Protein AF-K5V730-F1 (afdb_monomer_lite)

Foldseek 3Di:
DDPVVVLVVVVPDFDAFDAQPFKKKWKPCPDPLIDIDHSVNDHRNDGDDDSLSSDDPDDMDIDIDTPDDDPVDDDDDDDDQPPPVCCPDPSNPVVVVVCVVVVNDD

Sequence (106 aa):
MSPEAFATMLWKMKTKWPPRGQLIVEMNTHRESRAAWLPKQMGPDDGPIDVTPYIAPGDNIIRFVQLSGQADRLFVLYVGRPDGERANSPATNGWDSWLSSLGLQS

Radius of gyration: 15.32 Å; chains: 1; bounding box: 33×27×42 Å

pLDDT: mean 77.61, std 17.52, range [38.03, 95.38]

Secondary structure (DSSP, 8-state):
--HHHHHHHHHHSPP-PPPTTSEEEEE-TTSTT-EEE-TTT--TT------GGG--SS---EEEEESS--TT-----------GGGTTSTTGGGHHHHHHHTT---

Organism: Phanerochaete carnosa (strain HHB-10118-sp) (NCBI:txid650164)

Structure (mmCIF, N/CA/C/O backbone):
data_AF-K5V730-F1
#
_entry.id   AF-K5V730-F1
#
loop_
_atom_site.group_PDB
_atom_site.id
_atom_site.type_symbol
_atom_site.label_atom_id
_atom_site.label_alt_id
_atom_site.label_comp_id
_atom_site.label_asym_id
_atom_site.label_entity_id
_atom_site.label_seq_id
_atom_site.pdbx_PDB_ins_code
_atom_site.Cartn_x
_atom_site.Cartn_y
_atom_site.Cartn_z
_atom_site.occupancy
_atom_site.B_iso_or_equiv
_atom_site.auth_seq_id
_atom_site.auth_comp_id
_atom_site.auth_asym_id
_atom_site.auth_atom_id
_atom_site.pdbx_PDB_model_num
ATOM 1 N N . MET A 1 1 ? -16.983 -6.479 -20.709 1.00 69.00 1 MET A N 1
ATOM 2 C CA . MET A 1 1 ? -16.043 -5.487 -20.143 1.00 69.00 1 MET A CA 1
ATOM 3 C C . MET A 1 1 ? -14.639 -6.031 -20.339 1.00 69.00 1 MET A C 1
ATOM 5 O O . MET A 1 1 ? -14.447 -7.197 -20.020 1.00 69.00 1 MET A O 1
ATOM 9 N N . SER A 1 2 ? -13.711 -5.261 -20.916 1.00 88.25 2 SER A N 1
ATOM 10 C CA . SER A 1 2 ? -12.317 -5.706 -21.075 1.00 88.25 2 SER A CA 1
ATOM 11 C C . SER A 1 2 ? -11.513 -5.482 -19.781 1.00 88.25 2 SER A C 1
ATOM 13 O O . SER A 1 2 ? -11.934 -4.662 -18.954 1.00 88.25 2 SER A O 1
ATOM 15 N N . PRO A 1 3 ? -10.378 -6.179 -19.582 1.00 78.44 3 PRO A N 1
ATOM 16 C CA . PRO A 1 3 ? -9.485 -5.948 -18.444 1.00 78.44 3 PRO A CA 1
ATOM 17 C C . PRO A 1 3 ? -9.013 -4.493 -18.332 1.00 78.44 3 PRO A C 1
ATOM 19 O O . PRO A 1 3 ? -8.992 -3.936 -17.238 1.00 78.44 3 PRO A O 1
ATOM 22 N N . GLU A 1 4 ? -8.714 -3.850 -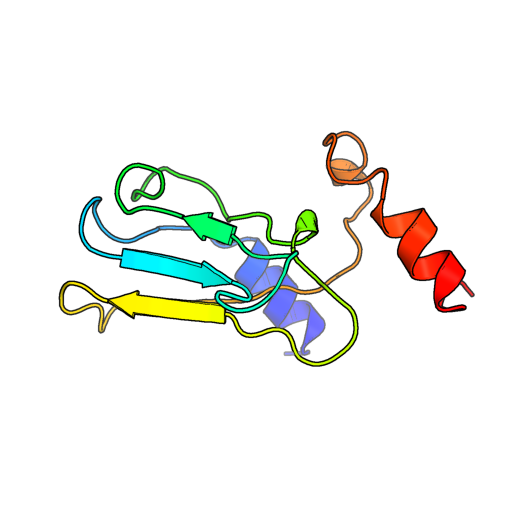19.459 1.00 78.31 4 GLU A N 1
ATOM 23 C CA . GLU A 1 4 ? -8.269 -2.455 -19.523 1.00 78.31 4 GLU A CA 1
ATOM 24 C C . GLU A 1 4 ? -9.388 -1.516 -19.072 1.00 78.31 4 GLU A C 1
ATOM 26 O O . GLU A 1 4 ? -9.182 -0.674 -18.202 1.00 78.31 4 GLU A O 1
ATOM 31 N N . ALA A 1 5 ? -10.605 -1.715 -19.591 1.00 79.69 5 ALA A N 1
ATOM 32 C CA . ALA A 1 5 ? -11.766 -0.927 -19.192 1.00 79.69 5 ALA A CA 1
ATOM 33 C C . ALA A 1 5 ? -12.072 -1.076 -17.691 1.00 79.69 5 ALA A C 1
ATOM 35 O O . ALA A 1 5 ? -12.433 -0.100 -17.030 1.00 79.69 5 ALA A O 1
ATOM 36 N N . PHE A 1 6 ? -11.889 -2.279 -17.135 1.00 81.06 6 PHE A N 1
ATOM 37 C CA . PHE A 1 6 ? -12.042 -2.527 -15.702 1.00 81.06 6 PHE A CA 1
ATOM 38 C C . PHE A 1 6 ? -10.960 -1.831 -14.872 1.00 81.06 6 PHE A C 1
ATOM 40 O O . PHE A 1 6 ? -11.273 -1.188 -13.871 1.00 81.06 6 PHE A O 1
ATOM 47 N N . ALA A 1 7 ? -9.701 -1.903 -15.302 1.00 77.75 7 ALA A N 1
ATOM 48 C CA . ALA A 1 7 ? -8.585 -1.258 -14.622 1.00 77.75 7 ALA A CA 1
ATOM 49 C C . ALA A 1 7 ? -8.724 0.274 -14.638 1.00 77.75 7 ALA A C 1
ATOM 51 O O . ALA A 1 7 ? -8.563 0.915 -13.602 1.00 77.75 7 ALA A O 1
ATOM 52 N N . THR A 1 8 ? -9.130 0.860 -15.772 1.00 79.81 8 THR A N 1
ATOM 53 C CA . THR A 1 8 ? -9.460 2.291 -15.871 1.00 79.81 8 THR A CA 1
ATOM 54 C C . THR A 1 8 ? -10.608 2.675 -14.939 1.00 79.81 8 THR A C 1
ATOM 56 O O . THR A 1 8 ? -10.565 3.733 -14.310 1.00 79.81 8 THR A O 1
ATOM 59 N N . MET A 1 9 ? -11.640 1.834 -14.831 1.00 83.50 9 MET A N 1
ATOM 60 C CA . MET A 1 9 ? -12.755 2.072 -13.916 1.00 83.50 9 MET A CA 1
ATOM 61 C C . MET A 1 9 ? -12.288 2.072 -12.455 1.00 83.50 9 MET A C 1
ATOM 63 O O . MET A 1 9 ? -12.616 3.008 -11.730 1.00 83.50 9 MET A O 1
ATOM 67 N N . LEU A 1 10 ? -11.499 1.075 -12.036 1.00 82.06 10 LEU A N 1
ATOM 68 C CA . LEU A 1 10 ? -10.941 1.006 -10.681 1.00 82.06 10 LEU A CA 1
ATOM 69 C C . LEU A 1 10 ? -9.998 2.180 -10.385 1.00 82.06 10 LEU A C 1
ATOM 71 O O . LEU A 1 10 ? -10.042 2.726 -9.288 1.00 82.06 10 LEU A O 1
ATOM 75 N N . TRP A 1 11 ? -9.195 2.610 -11.361 1.00 78.56 11 TRP A N 1
ATOM 76 C CA . TRP A 1 11 ? -8.283 3.747 -11.214 1.00 78.56 11 TRP A CA 1
ATOM 77 C C . TRP A 1 11 ? -9.012 5.074 -10.967 1.00 78.56 11 TRP A C 1
ATOM 79 O O . TRP A 1 11 ? -8.569 5.896 -10.169 1.00 78.56 11 TRP A O 1
ATOM 89 N N . LYS A 1 12 ? -10.155 5.283 -11.629 1.00 80.94 12 LYS A N 1
ATOM 90 C CA . LYS A 1 12 ? -10.977 6.491 -11.455 1.00 80.94 12 LYS A CA 1
ATOM 91 C C . LYS A 1 12 ? -11.741 6.517 -10.129 1.00 80.94 12 LYS A C 1
ATOM 93 O O . LYS A 1 12 ? -12.290 7.560 -9.772 1.00 80.94 12 LYS A O 1
ATOM 98 N N . MET A 1 13 ? -11.809 5.401 -9.400 1.00 82.06 13 MET A N 1
ATOM 99 C CA . MET A 1 13 ? -12.425 5.389 -8.077 1.00 82.06 13 MET A CA 1
ATOM 100 C C . MET A 1 13 ? -11.540 6.146 -7.090 1.00 82.06 13 MET A C 1
ATOM 102 O O . MET A 1 13 ? -10.343 5.889 -6.975 1.00 82.06 13 MET A O 1
ATOM 106 N N . LYS A 1 14 ? -12.143 7.068 -6.333 1.00 82.19 14 LYS A N 1
ATOM 107 C CA . LYS A 1 14 ? -11.434 7.763 -5.258 1.00 82.19 14 LYS A CA 1
ATOM 108 C C . LYS A 1 14 ? -10.912 6.728 -4.260 1.00 82.19 14 LYS A C 1
ATOM 110 O O . LYS A 1 14 ? -11.697 5.978 -3.677 1.00 82.19 14 LYS A O 1
ATOM 115 N N . THR A 1 15 ? -9.598 6.714 -4.045 1.00 86.94 15 THR A N 1
ATOM 116 C CA . THR A 1 15 ? -8.991 5.910 -2.985 1.00 86.94 15 THR A CA 1
ATOM 117 C C . THR A 1 15 ? -9.582 6.322 -1.644 1.00 86.94 15 THR A C 1
ATOM 119 O O . THR A 1 15 ? -9.667 7.507 -1.329 1.00 86.94 15 THR A O 1
ATOM 122 N N . LYS A 1 16 ? -10.014 5.332 -0.865 1.00 88.88 16 LYS A N 1
ATOM 123 C CA . LYS A 1 16 ? -10.522 5.541 0.485 1.00 88.88 16 LYS A CA 1
ATOM 124 C C . LYS A 1 16 ? -9.877 4.530 1.410 1.00 88.88 16 LYS A C 1
ATOM 126 O O . LYS A 1 16 ? -10.341 3.394 1.528 1.00 88.88 16 LYS A O 1
ATOM 131 N N . TRP A 1 17 ? -8.791 4.948 2.049 1.00 90.75 17 TRP A N 1
ATOM 132 C CA . TRP A 1 17 ? -8.163 4.120 3.063 1.00 90.75 17 TRP A CA 1
ATOM 133 C C . TRP A 1 17 ? -9.076 3.971 4.288 1.00 90.75 17 TRP A C 1
ATOM 135 O O . TRP A 1 17 ? -9.979 4.784 4.523 1.00 90.75 17 TRP A O 1
ATOM 145 N N . PRO A 1 18 ? -8.858 2.922 5.088 1.00 90.69 18 PRO A N 1
ATOM 146 C CA . PRO A 1 18 ? -9.495 2.777 6.389 1.00 90.69 18 PRO A CA 1
ATOM 147 C C . PRO A 1 18 ? -9.195 3.970 7.306 1.00 90.69 18 PRO A C 1
ATOM 149 O O . PRO A 1 18 ? -8.240 4.717 7.068 1.00 90.69 18 PRO A O 1
ATOM 152 N N . PRO A 1 19 ? -9.968 4.140 8.392 1.00 90.12 19 PRO A N 1
ATOM 153 C CA . PRO A 1 19 ? -9.590 5.045 9.463 1.00 90.12 19 PRO A CA 1
ATOM 154 C C . PRO A 1 19 ? -8.137 4.836 9.900 1.00 90.12 19 PRO A C 1
ATOM 156 O O . PRO A 1 19 ? -7.625 3.712 9.960 1.00 90.12 19 PRO A O 1
ATOM 159 N N . ARG A 1 20 ? -7.480 5.945 10.241 1.00 90.12 20 ARG A N 1
ATOM 160 C CA . ARG A 1 20 ? -6.109 5.932 10.752 1.00 90.12 20 ARG A CA 1
ATOM 161 C C . ARG A 1 20 ? -6.015 5.002 11.960 1.00 90.12 20 ARG A C 1
ATOM 163 O O . ARG A 1 20 ? -6.905 4.969 12.804 1.00 90.12 20 ARG A O 1
ATOM 170 N N . GLY A 1 21 ? -4.926 4.250 12.040 1.00 89.75 21 GLY A N 1
ATOM 171 C CA . GLY A 1 21 ? -4.718 3.242 13.090 1.00 89.75 21 GLY A CA 1
ATOM 172 C C . GLY A 1 21 ? -5.119 1.811 12.720 1.00 89.75 21 GLY A C 1
ATOM 173 O O . GLY A 1 21 ? -4.826 0.913 13.497 1.00 89.75 21 GLY A O 1
ATOM 174 N N . GLN A 1 22 ? -5.753 1.574 11.566 1.00 91.50 22 GLN A N 1
ATOM 175 C CA . GLN A 1 22 ? -6.367 0.269 11.265 1.00 91.50 22 GLN A CA 1
ATOM 176 C C . GLN A 1 22 ? -5.625 -0.595 10.241 1.00 91.50 22 GLN A C 1
ATOM 178 O O . GLN A 1 22 ? -5.949 -1.774 10.087 1.00 91.50 22 GLN A O 1
ATOM 183 N N . LEU A 1 23 ? -4.657 -0.029 9.520 1.00 93.06 23 LEU A N 1
ATOM 184 C CA . LEU A 1 23 ? -3.949 -0.709 8.440 1.00 93.06 23 LEU A CA 1
ATOM 185 C C . LEU A 1 23 ? -2.470 -0.342 8.446 1.00 93.06 23 LEU A C 1
ATOM 187 O O . LEU A 1 23 ? -2.127 0.837 8.531 1.00 93.06 23 LEU A O 1
ATOM 191 N N . ILE A 1 24 ? -1.621 -1.350 8.281 1.00 93.19 24 ILE A N 1
ATOM 192 C CA . ILE A 1 24 ? -0.229 -1.184 7.866 1.00 93.19 24 ILE A CA 1
ATOM 193 C C . ILE A 1 24 ? -0.098 -1.823 6.486 1.00 93.19 24 ILE A C 1
ATOM 195 O O . ILE A 1 24 ? -0.606 -2.924 6.259 1.00 93.19 24 ILE A O 1
ATOM 199 N N . VAL A 1 25 ? 0.574 -1.134 5.570 1.00 94.38 25 VAL A N 1
ATOM 200 C CA . VAL A 1 25 ? 0.971 -1.709 4.283 1.00 94.38 25 VAL A CA 1
ATOM 201 C C . VAL A 1 25 ? 2.481 -1.859 4.300 1.00 94.38 25 VAL A C 1
ATOM 203 O O . VAL A 1 25 ? 3.190 -0.913 4.631 1.00 94.38 25 VAL A O 1
ATOM 206 N N . GLU A 1 26 ? 2.976 -3.038 3.957 1.00 95.38 26 GLU A N 1
ATOM 207 C CA . GLU A 1 26 ? 4.407 -3.311 3.849 1.00 95.38 26 GLU A CA 1
ATOM 208 C C . GLU A 1 26 ? 4.720 -3.834 2.459 1.00 95.38 26 GLU A C 1
ATOM 210 O O . GLU A 1 26 ? 3.927 -4.567 1.867 1.00 95.38 26 GLU A O 1
ATOM 215 N N . MET A 1 27 ? 5.900 -3.496 1.960 1.00 95.06 27 MET A N 1
ATOM 216 C CA . MET A 1 27 ? 6.433 -4.047 0.729 1.00 95.06 27 MET A CA 1
ATOM 217 C C . MET A 1 27 ? 7.843 -4.553 0.973 1.00 95.06 27 MET A C 1
ATOM 219 O O . MET A 1 27 ? 8.666 -3.855 1.565 1.00 95.06 27 MET A O 1
ATOM 223 N N . ASN A 1 28 ? 8.118 -5.764 0.488 1.00 94.62 28 ASN A N 1
ATOM 224 C CA . ASN A 1 28 ? 9.456 -6.339 0.433 1.00 94.62 28 ASN A CA 1
ATOM 225 C C . ASN A 1 28 ? 10.198 -6.303 1.783 1.00 94.62 28 ASN A C 1
ATOM 227 O O . ASN A 1 28 ? 11.395 -6.038 1.816 1.00 94.62 28 ASN A O 1
ATOM 231 N N . THR A 1 29 ? 9.512 -6.589 2.898 1.00 86.94 29 THR A N 1
ATOM 232 C CA . THR A 1 29 ? 9.981 -6.372 4.285 1.00 86.94 29 THR A CA 1
ATOM 233 C C . THR A 1 29 ? 11.363 -6.981 4.610 1.00 86.94 29 THR A C 1
ATOM 235 O O . THR A 1 29 ? 12.034 -6.534 5.539 1.00 86.94 29 THR A O 1
ATOM 238 N N . HIS A 1 30 ? 11.826 -7.960 3.824 1.00 83.94 30 HIS A N 1
ATOM 239 C CA . HIS A 1 30 ? 13.119 -8.645 3.971 1.00 83.94 30 HIS A CA 1
ATOM 240 C C . HIS A 1 30 ? 14.157 -8.294 2.887 1.00 83.94 30 HIS A C 1
ATOM 242 O O . HIS A 1 30 ? 15.149 -9.004 2.742 1.00 83.94 30 HIS A O 1
ATOM 248 N N . ARG A 1 31 ? 13.939 -7.232 2.102 1.00 85.00 31 ARG A N 1
ATOM 249 C CA . ARG A 1 31 ? 14.827 -6.800 1.009 1.00 85.00 31 ARG A CA 1
ATOM 250 C C . ARG A 1 31 ? 15.287 -5.355 1.208 1.00 85.00 31 ARG A C 1
ATOM 252 O O . ARG A 1 31 ? 14.740 -4.621 2.027 1.00 85.00 31 ARG A O 1
ATOM 259 N N . GLU A 1 32 ? 16.290 -4.939 0.440 1.00 82.75 32 GLU A N 1
ATOM 260 C CA . GLU A 1 32 ? 16.764 -3.547 0.436 1.00 82.75 32 GLU A CA 1
ATOM 261 C C . GLU A 1 32 ? 15.705 -2.577 -0.106 1.00 82.75 32 GLU A C 1
ATOM 263 O O . GLU A 1 32 ? 15.556 -1.475 0.413 1.00 82.75 32 GLU A O 1
ATOM 268 N N . SER A 1 33 ? 14.890 -3.018 -1.069 1.00 84.94 33 SER A N 1
ATOM 269 C CA . SER A 1 33 ? 13.765 -2.266 -1.639 1.00 84.94 33 SER A CA 1
ATOM 270 C C . SER A 1 33 ? 12.514 -2.258 -0.743 1.00 84.94 33 SER A C 1
ATOM 272 O O . SER A 1 33 ? 11.385 -2.298 -1.230 1.00 84.94 33 SER A O 1
ATOM 274 N N . ARG A 1 34 ? 12.695 -2.257 0.582 1.00 91.69 34 ARG A N 1
ATOM 275 C CA . ARG A 1 34 ? 11.592 -2.316 1.550 1.00 91.69 34 ARG A CA 1
ATOM 276 C C . ARG A 1 34 ? 10.904 -0.968 1.735 1.00 91.69 34 ARG A C 1
ATOM 278 O O . ARG A 1 34 ? 11.555 0.074 1.7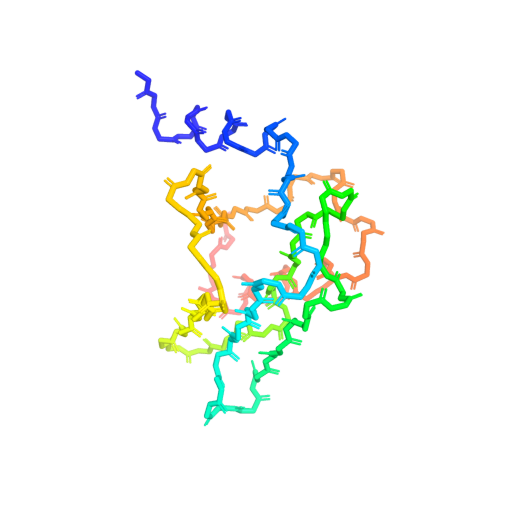90 1.00 91.69 34 ARG A O 1
ATOM 285 N N . ALA A 1 35 ? 9.598 -1.020 1.960 1.00 93.50 35 ALA A N 1
ATOM 286 C CA . ALA A 1 35 ? 8.802 0.121 2.392 1.00 93.50 35 ALA A CA 1
ATOM 287 C C . ALA A 1 35 ? 7.735 -0.300 3.395 1.00 93.50 35 ALA A C 1
ATOM 289 O O . ALA A 1 35 ? 7.261 -1.437 3.383 1.00 93.50 35 ALA A O 1
ATOM 290 N N . ALA A 1 36 ? 7.341 0.644 4.243 1.00 93.56 36 ALA A N 1
ATOM 291 C CA . ALA A 1 36 ? 6.187 0.503 5.110 1.00 93.56 36 ALA A CA 1
ATOM 292 C C . ALA A 1 36 ? 5.419 1.823 5.154 1.00 93.56 36 ALA A C 1
ATOM 294 O O . ALA A 1 36 ? 6.010 2.891 5.326 1.00 93.56 36 ALA A O 1
ATOM 295 N N . TRP A 1 37 ? 4.100 1.728 5.039 1.00 93.75 37 TRP A N 1
ATOM 296 C CA . TRP A 1 37 ? 3.176 2.838 5.212 1.00 93.75 37 TRP A CA 1
ATOM 297 C C . TRP A 1 37 ? 2.391 2.602 6.489 1.00 93.75 37 TRP A C 1
ATOM 299 O O . TRP A 1 37 ? 1.687 1.600 6.650 1.00 93.75 37 TRP A O 1
ATOM 309 N N . LEU A 1 38 ? 2.573 3.519 7.432 1.00 90.50 38 LEU A N 1
ATOM 310 C CA . LEU A 1 38 ? 2.036 3.411 8.774 1.00 90.50 38 LEU A CA 1
ATOM 311 C C . LEU A 1 38 ? 0.615 3.974 8.846 1.00 90.50 38 LEU A C 1
ATOM 313 O O . LEU A 1 38 ? 0.242 4.846 8.058 1.00 90.50 38 LEU A O 1
ATOM 317 N N . PRO A 1 39 ? -0.168 3.595 9.869 1.00 83.88 39 PRO A N 1
ATOM 318 C CA . PRO A 1 39 ? -1.563 4.008 9.968 1.00 83.88 39 PRO A CA 1
ATOM 319 C C . PRO A 1 39 ? -1.762 5.521 10.160 1.00 83.88 39 PRO A C 1
ATOM 321 O O . PRO A 1 39 ? -2.879 6.014 10.069 1.00 83.88 39 PRO A O 1
ATOM 324 N N . LYS A 1 40 ? -0.695 6.270 10.470 1.00 82.75 40 LYS A N 1
ATOM 325 C CA . LYS A 1 40 ? -0.696 7.741 10.548 1.00 82.75 40 LYS A CA 1
ATOM 326 C C . LYS A 1 40 ? -0.414 8.416 9.200 1.00 82.75 40 LYS A C 1
ATOM 328 O O . LYS A 1 40 ? -0.499 9.634 9.116 1.00 82.75 40 LYS A O 1
ATOM 333 N N . GLN A 1 41 ? -0.037 7.659 8.178 1.00 80.81 41 GLN A N 1
ATOM 334 C CA . GLN A 1 41 ? 0.278 8.151 6.833 1.00 80.81 41 GLN A CA 1
ATOM 335 C C . GLN A 1 41 ? -0.832 7.818 5.829 1.00 80.81 41 GLN A C 1
ATOM 337 O O . GLN A 1 41 ? -0.801 8.311 4.710 1.00 80.81 41 GLN A O 1
ATOM 342 N N . MET A 1 42 ? -1.796 6.986 6.232 1.00 86.50 42 MET A N 1
ATOM 343 C CA . MET A 1 42 ? -2.915 6.542 5.409 1.00 86.50 42 MET A CA 1
ATOM 344 C C . MET A 1 42 ? -4.214 6.725 6.185 1.00 86.50 42 MET A C 1
ATOM 346 O O . MET A 1 42 ? -4.407 6.140 7.252 1.00 86.50 42 MET A O 1
ATOM 350 N N . GLY A 1 43 ? -5.107 7.535 5.647 1.00 86.88 43 GLY A N 1
ATOM 351 C CA . GLY A 1 43 ? -6.433 7.795 6.167 1.00 86.88 43 GLY A CA 1
ATOM 352 C C . GLY A 1 43 ? -7.434 8.036 5.038 1.00 86.88 43 GLY A C 1
ATOM 353 O O . GLY A 1 43 ? -7.059 8.061 3.866 1.00 86.88 43 GLY A O 1
ATOM 354 N N . PRO A 1 44 ? -8.720 8.212 5.372 1.00 87.00 44 PRO A N 1
ATOM 355 C CA . PRO A 1 44 ? -9.805 8.214 4.387 1.00 87.00 44 PRO A CA 1
ATOM 356 C C . PRO A 1 44 ? -9.700 9.278 3.287 1.00 87.00 44 PRO A C 1
ATOM 358 O O . PRO A 1 44 ? -10.314 9.115 2.233 1.00 87.00 44 PRO A O 1
ATOM 361 N N . ASP A 1 45 ? -8.942 10.343 3.543 1.00 86.94 45 ASP A N 1
ATOM 362 C CA . ASP A 1 45 ? -8.732 11.466 2.627 1.00 86.94 45 ASP A CA 1
ATOM 363 C C . ASP A 1 45 ? -7.383 11.407 1.894 1.00 86.94 45 ASP A C 1
ATOM 365 O O . ASP A 1 45 ? -7.129 12.228 1.014 1.00 86.94 45 ASP A O 1
ATOM 369 N N . ASP A 1 46 ? -6.531 10.436 2.232 1.00 86.31 46 ASP A N 1
ATOM 370 C CA . ASP A 1 46 ? -5.230 10.248 1.600 1.00 86.31 46 ASP A CA 1
ATOM 371 C C . ASP A 1 46 ? -5.373 9.492 0.265 1.00 86.31 46 ASP A C 1
ATOM 373 O O . ASP A 1 46 ? -6.220 8.609 0.097 1.00 86.31 46 ASP A O 1
ATOM 377 N N . GLY A 1 47 ? -4.531 9.856 -0.703 1.00 86.06 47 GLY A N 1
ATOM 378 C CA . GLY A 1 47 ? -4.532 9.280 -2.048 1.00 86.06 47 GLY A CA 1
ATOM 379 C C . GLY A 1 47 ? -3.919 7.873 -2.134 1.00 86.06 47 GLY A C 1
ATOM 380 O O . GLY A 1 47 ? -3.501 7.296 -1.126 1.00 86.06 47 GLY A O 1
ATOM 381 N N . PRO A 1 48 ? -3.847 7.298 -3.346 1.00 87.75 48 PRO A N 1
ATOM 382 C CA . PRO A 1 48 ? -3.181 6.020 -3.567 1.00 87.75 48 PRO A CA 1
ATOM 383 C C . PRO A 1 48 ? -1.688 6.106 -3.237 1.00 87.75 48 PRO A C 1
ATOM 385 O O . PRO A 1 48 ? -1.051 7.147 -3.400 1.00 87.75 48 PRO A O 1
ATOM 388 N N . ILE A 1 49 ? -1.127 4.979 -2.811 1.00 89.19 49 ILE A N 1
ATOM 389 C CA . ILE A 1 49 ? 0.299 4.848 -2.520 1.00 89.19 49 ILE A CA 1
ATOM 390 C C . ILE A 1 49 ? 1.047 4.551 -3.815 1.00 89.19 49 ILE A C 1
ATOM 392 O O . ILE A 1 49 ? 0.663 3.652 -4.564 1.00 89.19 49 ILE A O 1
ATOM 396 N N . ASP A 1 50 ? 2.137 5.277 -4.049 1.00 87.19 50 ASP A N 1
ATOM 397 C CA . ASP A 1 50 ? 3.084 4.935 -5.101 1.00 87.19 50 ASP A CA 1
ATOM 398 C C . ASP A 1 50 ? 4.115 3.927 -4.580 1.00 87.19 50 ASP A C 1
ATOM 400 O O . ASP A 1 50 ? 4.936 4.235 -3.713 1.00 87.19 50 ASP A O 1
ATOM 404 N N . VAL A 1 51 ? 4.046 2.704 -5.105 1.00 90.06 51 VAL A N 1
ATOM 405 C CA . VAL A 1 51 ? 4.949 1.605 -4.746 1.00 90.06 51 VAL A CA 1
ATOM 406 C C . VAL A 1 51 ? 6.090 1.419 -5.747 1.00 90.06 51 VAL A C 1
ATOM 408 O O . VAL A 1 51 ? 6.973 0.599 -5.498 1.00 90.06 51 VAL A O 1
ATOM 411 N N . THR A 1 52 ? 6.105 2.191 -6.844 1.00 89.25 52 THR A N 1
ATOM 412 C CA . THR A 1 52 ? 7.149 2.165 -7.884 1.00 89.25 52 THR A CA 1
ATOM 413 C C . THR A 1 52 ? 8.555 2.006 -7.321 1.00 89.25 52 THR A C 1
ATOM 415 O O . THR A 1 52 ? 9.257 1.084 -7.741 1.00 89.25 52 THR A O 1
ATOM 418 N N . PRO A 1 53 ? 9.009 2.885 -6.400 1.00 89.31 53 PRO A N 1
ATOM 419 C CA . PRO A 1 53 ? 10.433 2.981 -6.085 1.00 89.31 53 PRO A CA 1
ATOM 420 C C . PRO A 1 53 ? 10.949 1.762 -5.313 1.00 89.31 53 PRO A C 1
ATOM 422 O O . PRO A 1 53 ? 12.148 1.622 -5.092 1.00 89.31 53 PRO A O 1
ATOM 425 N N . TYR A 1 54 ? 10.033 0.897 -4.881 1.00 90.88 54 TYR A N 1
ATOM 426 C CA . TYR A 1 54 ? 10.281 -0.267 -4.043 1.00 90.88 54 TYR A CA 1
ATOM 427 C C . TYR A 1 54 ? 10.159 -1.582 -4.822 1.00 90.88 54 TYR A C 1
ATOM 429 O O . TYR A 1 54 ? 10.405 -2.654 -4.263 1.00 90.88 54 TYR A O 1
ATOM 437 N N . ILE A 1 55 ? 9.809 -1.519 -6.112 1.00 90.31 55 ILE A N 1
ATOM 438 C CA . ILE A 1 55 ? 9.823 -2.677 -7.005 1.00 90.31 55 ILE A CA 1
ATOM 439 C C . ILE A 1 55 ? 11.277 -3.097 -7.240 1.00 90.31 55 ILE A C 1
ATOM 441 O O . ILE A 1 55 ? 12.113 -2.297 -7.653 1.00 90.31 55 ILE A O 1
ATOM 445 N N . ALA A 1 56 ? 11.578 -4.371 -6.997 1.00 88.88 56 ALA A N 1
ATOM 446 C CA . ALA A 1 56 ? 12.888 -4.964 -7.255 1.00 88.88 56 ALA A CA 1
ATOM 447 C C . ALA A 1 56 ? 12.787 -6.179 -8.188 1.00 88.88 56 ALA A C 1
ATOM 449 O O . ALA A 1 56 ? 11.711 -6.774 -8.293 1.00 88.88 56 ALA A O 1
ATOM 450 N N . PRO A 1 57 ? 13.895 -6.597 -8.833 1.00 89.25 57 PRO A N 1
ATOM 451 C CA . PRO A 1 57 ? 13.924 -7.821 -9.627 1.00 89.25 57 PRO A CA 1
ATOM 452 C C . PRO A 1 57 ? 13.451 -9.053 -8.840 1.00 89.25 57 PRO A C 1
ATOM 454 O O . PRO A 1 57 ? 13.766 -9.204 -7.653 1.00 89.25 57 PRO A O 1
ATOM 457 N N . GLY A 1 58 ? 12.724 -9.943 -9.516 1.00 90.81 58 GLY A N 1
ATOM 458 C CA . GLY A 1 58 ? 12.109 -11.132 -8.922 1.00 90.81 58 GLY A CA 1
ATOM 459 C C . GLY A 1 58 ? 10.780 -10.837 -8.222 1.00 90.81 58 GLY A C 1
ATOM 460 O O . GLY A 1 58 ? 10.095 -9.863 -8.540 1.00 90.81 58 GLY A O 1
ATOM 461 N N . ASP A 1 59 ? 10.422 -11.682 -7.258 1.00 90.50 59 ASP A N 1
ATOM 462 C CA . ASP A 1 59 ? 9.135 -11.581 -6.575 1.00 90.50 59 ASP A CA 1
ATOM 463 C C . ASP A 1 59 ? 9.078 -10.360 -5.652 1.00 90.50 59 ASP A C 1
ATOM 465 O O . ASP A 1 59 ? 9.974 -10.106 -4.835 1.00 90.50 59 ASP A O 1
ATOM 469 N N . ASN A 1 60 ? 7.985 -9.609 -5.782 1.00 91.88 60 ASN A N 1
ATOM 470 C CA . ASN A 1 60 ? 7.652 -8.493 -4.912 1.00 91.88 60 ASN A CA 1
ATOM 471 C C . ASN A 1 60 ? 6.478 -8.897 -4.026 1.00 91.88 60 ASN A C 1
ATOM 473 O O . ASN A 1 60 ? 5.455 -9.370 -4.518 1.00 91.88 60 ASN A O 1
ATOM 477 N N . ILE A 1 61 ? 6.620 -8.702 -2.718 1.00 94.06 61 ILE A N 1
ATOM 478 C CA . ILE A 1 61 ? 5.605 -9.096 -1.740 1.00 94.06 61 ILE A CA 1
ATOM 479 C C . ILE A 1 61 ? 5.024 -7.834 -1.121 1.00 94.06 61 ILE A C 1
ATOM 481 O O . ILE A 1 61 ? 5.752 -7.076 -0.481 1.00 94.06 61 ILE A O 1
ATOM 485 N N . ILE A 1 62 ? 3.714 -7.643 -1.274 1.00 94.25 62 ILE A N 1
ATOM 486 C CA . ILE A 1 62 ? 2.952 -6.604 -0.578 1.00 94.25 62 ILE A CA 1
ATOM 487 C C . ILE A 1 62 ? 2.089 -7.271 0.490 1.00 94.25 62 ILE A C 1
ATOM 489 O O . ILE A 1 62 ? 1.379 -8.239 0.214 1.00 94.25 62 ILE A O 1
ATOM 493 N N . ARG A 1 63 ? 2.146 -6.753 1.716 1.00 93.38 63 ARG A N 1
ATOM 494 C CA . ARG A 1 63 ? 1.356 -7.233 2.852 1.00 93.38 63 ARG A CA 1
ATOM 495 C C . ARG A 1 63 ? 0.420 -6.135 3.329 1.00 93.38 63 ARG A C 1
ATOM 497 O O . ARG A 1 63 ? 0.857 -5.031 3.637 1.00 93.38 63 ARG A O 1
ATOM 504 N N . PHE A 1 64 ? -0.857 -6.478 3.454 1.00 92.56 64 PHE A N 1
ATOM 505 C CA . PHE A 1 64 ? -1.869 -5.651 4.103 1.00 92.56 64 PHE A CA 1
ATOM 506 C C . PHE A 1 64 ? -2.111 -6.213 5.502 1.00 92.56 64 PHE A C 1
ATOM 508 O O . PHE A 1 64 ? -2.781 -7.232 5.666 1.00 92.56 64 PHE A O 1
ATOM 515 N N . VAL A 1 65 ? -1.525 -5.581 6.516 1.00 92.81 65 VAL A N 1
ATOM 516 C CA . VAL A 1 65 ? -1.669 -5.999 7.912 1.00 92.81 65 VAL A CA 1
ATOM 517 C C . VAL A 1 65 ? -2.841 -5.237 8.519 1.00 92.81 65 VAL A C 1
ATOM 519 O O . VAL A 1 65 ? -2.751 -4.047 8.829 1.00 92.81 65 VAL A O 1
ATOM 522 N N . GLN A 1 66 ? -3.968 -5.930 8.649 1.00 91.56 66 GLN A N 1
ATOM 523 C CA . GLN A 1 66 ? -5.190 -5.389 9.232 1.00 91.56 66 GLN A CA 1
ATOM 524 C C . GLN A 1 66 ? -5.091 -5.419 10.760 1.00 91.56 66 GLN A C 1
ATOM 526 O O . GLN A 1 66 ? -4.887 -6.475 11.353 1.00 91.56 66 GLN A O 1
ATOM 531 N N . LEU A 1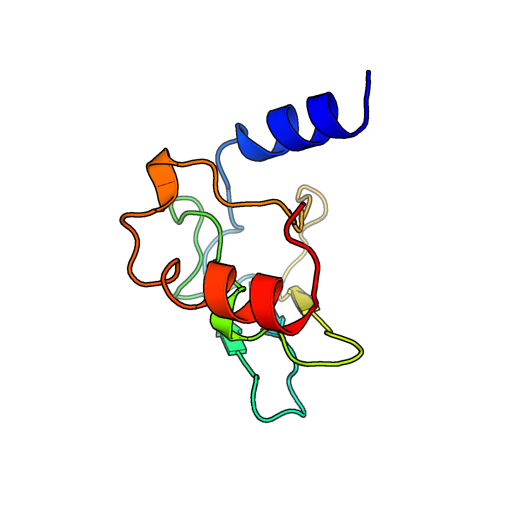 67 ? -5.243 -4.258 11.397 1.00 90.88 67 LEU A N 1
ATOM 532 C CA . LEU A 1 67 ? -5.237 -4.116 12.860 1.00 90.88 67 LEU A CA 1
ATOM 533 C C . LEU A 1 67 ? -6.660 -4.140 13.451 1.00 90.88 67 LEU A C 1
ATOM 535 O O . LEU A 1 67 ? -6.837 -4.240 14.662 1.00 90.88 67 LEU A O 1
ATOM 539 N N . SER A 1 68 ? -7.677 -4.057 12.592 1.00 88.81 68 SER A N 1
ATOM 540 C CA . SER A 1 68 ? -9.103 -4.186 12.903 1.00 88.81 68 SER A CA 1
ATOM 541 C C . SER A 1 68 ? -9.839 -4.795 11.708 1.00 88.81 68 SER A C 1
ATOM 543 O O . SER A 1 68 ? -9.285 -4.859 10.613 1.00 88.81 68 SER A O 1
ATOM 545 N N . GLY A 1 69 ? -11.089 -5.228 11.892 1.00 84.12 69 GLY A N 1
ATOM 546 C CA . GLY A 1 69 ? -11.894 -5.787 10.801 1.00 84.12 69 GLY A CA 1
ATOM 547 C C . GLY A 1 69 ? -12.103 -4.792 9.653 1.00 84.12 69 GLY A C 1
ATOM 548 O O . GLY A 1 69 ? -12.492 -3.650 9.891 1.00 84.12 69 GLY A O 1
ATOM 549 N N . GLN A 1 70 ? -11.853 -5.238 8.418 1.00 81.00 70 GLN A N 1
ATOM 550 C CA . GLN A 1 70 ? -11.997 -4.432 7.196 1.00 81.00 70 GLN A CA 1
ATOM 551 C C . GLN A 1 70 ? -12.734 -5.176 6.074 1.00 81.00 70 GLN A C 1
ATOM 553 O O . GLN A 1 70 ? -12.330 -5.150 4.912 1.00 81.00 70 GLN A O 1
ATOM 558 N N . ALA A 1 71 ? -13.818 -5.870 6.419 1.00 80.12 71 ALA A N 1
ATOM 559 C CA . ALA A 1 71 ? -14.590 -6.665 5.461 1.00 80.12 71 ALA A CA 1
ATOM 560 C C . ALA A 1 71 ? -15.229 -5.829 4.328 1.00 80.12 71 ALA A C 1
ATOM 562 O O . ALA A 1 71 ? -15.632 -6.387 3.313 1.00 80.12 71 ALA A O 1
ATOM 563 N N . ASP A 1 72 ? -15.310 -4.503 4.482 1.00 85.69 72 ASP A N 1
ATOM 564 C CA . ASP A 1 72 ? -15.890 -3.560 3.519 1.00 85.69 72 ASP A CA 1
ATOM 565 C C . ASP A 1 72 ? -14.843 -2.882 2.608 1.00 85.69 72 ASP A C 1
ATOM 567 O O . ASP A 1 72 ? -15.128 -1.849 1.991 1.00 85.69 72 ASP A O 1
ATOM 571 N N . ARG A 1 73 ? -13.611 -3.406 2.547 1.00 86.56 73 ARG A N 1
ATOM 572 C CA . ARG A 1 73 ? -12.505 -2.810 1.781 1.00 86.56 73 ARG A CA 1
ATOM 573 C C . ARG A 1 73 ? -11.994 -3.744 0.689 1.00 86.56 73 ARG A C 1
ATOM 575 O O . ARG A 1 73 ? -11.781 -4.931 0.911 1.00 86.56 73 ARG A O 1
ATOM 582 N N . LEU A 1 74 ? -11.737 -3.160 -0.480 1.00 87.56 74 LEU A N 1
ATOM 583 C CA . LEU A 1 74 ? -11.036 -3.792 -1.593 1.00 87.56 74 LEU A CA 1
ATOM 584 C C . LEU A 1 74 ? -9.689 -3.092 -1.778 1.00 87.56 74 LEU A C 1
ATOM 586 O O . LEU A 1 74 ? -9.643 -1.875 -1.958 1.00 87.56 74 LEU A O 1
ATOM 590 N N . PHE A 1 75 ? -8.607 -3.865 -1.761 1.00 88.75 75 PHE A N 1
ATOM 591 C CA . PHE A 1 75 ? -7.273 -3.374 -2.089 1.00 88.75 75 PHE A CA 1
ATOM 592 C C . PHE A 1 75 ? -6.952 -3.717 -3.538 1.00 88.75 75 PHE A C 1
ATOM 594 O O . PHE A 1 75 ? -7.092 -4.866 -3.954 1.00 88.75 75 PHE A O 1
ATOM 601 N N . VAL A 1 76 ? -6.529 -2.714 -4.302 1.00 87.94 76 VAL A N 1
ATOM 602 C CA . VAL A 1 76 ? -6.210 -2.851 -5.724 1.00 87.94 76 VAL A CA 1
ATOM 603 C C . VAL A 1 76 ? -4.765 -2.430 -5.936 1.00 87.94 76 VAL A C 1
ATOM 605 O O . VAL A 1 76 ? -4.384 -1.317 -5.576 1.00 87.94 76 VAL A O 1
ATOM 608 N N . LEU A 1 77 ? -3.971 -3.313 -6.539 1.00 87.62 77 LEU A N 1
ATOM 609 C CA . LEU A 1 77 ? -2.665 -2.970 -7.086 1.00 87.62 77 LEU A CA 1
ATOM 610 C C . LEU A 1 77 ? -2.839 -2.707 -8.581 1.00 87.62 77 LEU A C 1
ATOM 612 O O . LEU A 1 77 ? -3.229 -3.604 -9.326 1.00 87.62 77 LEU A O 1
ATOM 616 N N . TYR A 1 78 ? -2.570 -1.476 -9.004 1.00 83.25 78 TYR A N 1
ATOM 617 C CA . TYR A 1 78 ? -2.601 -1.102 -10.412 1.00 83.25 78 TYR A CA 1
ATOM 618 C C . TYR A 1 78 ? -1.185 -1.100 -10.983 1.00 83.25 78 TYR A C 1
ATOM 620 O O . TYR A 1 78 ? -0.281 -0.497 -10.406 1.00 83.25 78 TYR A O 1
ATOM 628 N N . VAL A 1 79 ? -1.017 -1.748 -12.135 1.00 80.31 79 VAL A N 1
ATOM 629 C CA . VAL A 1 79 ? 0.221 -1.738 -12.914 1.00 80.31 79 VAL A CA 1
ATOM 630 C C . VAL A 1 79 ? -0.118 -1.217 -14.302 1.00 80.31 79 VAL A C 1
ATOM 632 O O . VAL A 1 79 ? -0.975 -1.768 -14.986 1.00 80.31 79 VAL A O 1
ATOM 635 N N . GLY A 1 80 ? 0.554 -0.154 -14.719 1.00 74.62 80 GLY A N 1
ATOM 636 C CA . GLY A 1 80 ? 0.379 0.435 -16.038 1.00 74.62 80 GLY A CA 1
ATOM 637 C C . GLY A 1 80 ? 1.439 1.495 -16.286 1.00 74.62 80 GLY A C 1
ATOM 638 O O . GLY A 1 80 ? 2.046 1.998 -15.337 1.00 74.62 80 GLY A O 1
ATOM 639 N N . ARG A 1 81 ? 1.669 1.836 -17.558 1.00 61.03 81 ARG A N 1
ATOM 640 C CA . ARG A 1 81 ? 2.491 3.004 -17.885 1.00 61.03 81 ARG A CA 1
ATOM 641 C C . ARG A 1 81 ? 1.813 4.243 -17.286 1.00 61.03 81 ARG A C 1
ATOM 643 O O . ARG A 1 81 ? 0.589 4.350 -17.378 1.00 61.03 81 ARG A O 1
ATOM 650 N N . PRO A 1 82 ? 2.558 5.150 -16.639 1.00 54.88 82 PRO A N 1
ATOM 651 C CA . PRO A 1 82 ? 1.995 6.431 -16.257 1.00 54.88 82 PRO A CA 1
ATOM 652 C C . PRO A 1 82 ? 1.571 7.142 -17.546 1.00 54.88 82 PRO A C 1
ATOM 654 O O . PRO A 1 82 ? 2.424 7.471 -18.366 1.00 54.88 82 PRO A O 1
ATOM 657 N N . ASP A 1 83 ? 0.273 7.349 -17.761 1.00 54.28 83 ASP A N 1
ATOM 658 C CA . ASP A 1 83 ? -0.177 8.204 -18.861 1.00 54.28 83 ASP A CA 1
ATOM 659 C C . ASP A 1 83 ? 0.404 9.613 -18.665 1.00 54.28 83 ASP A C 1
ATOM 661 O O . ASP A 1 83 ? 0.614 10.052 -17.529 1.00 54.28 83 ASP A O 1
ATOM 665 N N . GLY A 1 84 ? 0.688 10.307 -19.772 1.00 48.34 84 GLY A N 1
ATOM 666 C CA . GLY A 1 84 ? 1.552 11.496 -19.841 1.00 48.34 84 GLY A CA 1
ATOM 667 C C . GLY A 1 84 ? 1.250 12.651 -18.873 1.00 48.34 84 GLY A C 1
ATOM 668 O O . GLY A 1 84 ? 2.122 13.484 -18.648 1.00 48.34 84 GLY A O 1
ATOM 669 N N . GLU A 1 85 ? 0.083 12.690 -18.223 1.00 45.19 85 GLU A N 1
ATOM 670 C CA . GLU A 1 85 ? -0.206 13.643 -17.139 1.00 45.19 85 GLU A CA 1
ATOM 671 C C . GLU A 1 85 ? 0.606 13.375 -15.856 1.00 45.19 85 GLU A C 1
ATOM 673 O O . GLU A 1 85 ? 0.843 14.291 -15.067 1.00 45.19 85 GLU A O 1
ATOM 678 N N . ARG A 1 86 ? 1.093 12.142 -15.648 1.00 48.22 86 ARG A N 1
ATOM 679 C CA . ARG A 1 86 ? 1.924 11.767 -14.491 1.00 48.22 86 ARG A CA 1
ATOM 680 C C . ARG A 1 86 ? 3.422 12.002 -14.694 1.00 48.22 86 ARG A C 1
ATOM 682 O O . ARG A 1 86 ? 4.151 11.929 -13.709 1.00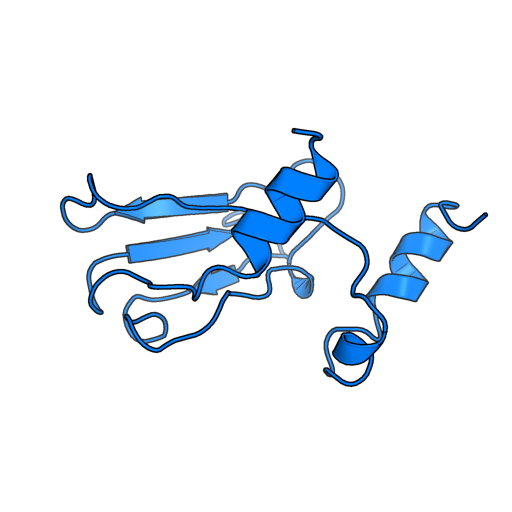 48.22 86 ARG A O 1
ATOM 689 N N . ALA A 1 87 ? 3.867 12.334 -15.911 1.00 44.78 87 ALA A N 1
ATOM 690 C CA . ALA A 1 87 ? 5.279 12.548 -16.259 1.00 44.78 87 ALA A CA 1
ATOM 691 C C . ALA A 1 87 ? 5.963 13.696 -15.481 1.00 44.78 87 ALA A C 1
ATOM 693 O O . ALA A 1 87 ? 7.182 13.830 -15.528 1.00 44.78 87 ALA A O 1
ATOM 694 N N . ASN A 1 88 ? 5.192 14.502 -14.742 1.00 38.03 88 ASN A N 1
ATOM 695 C CA . ASN A 1 88 ? 5.689 15.613 -13.926 1.00 38.03 88 ASN A CA 1
ATOM 696 C C . ASN A 1 88 ? 5.764 15.309 -12.414 1.00 38.03 88 ASN A C 1
ATOM 698 O O . ASN A 1 88 ? 6.041 16.214 -11.628 1.00 38.03 88 ASN A O 1
ATOM 702 N N . SER A 1 89 ? 5.517 14.069 -11.970 1.00 40.09 89 SER A N 1
ATOM 703 C CA . SER A 1 89 ? 5.814 13.670 -10.584 1.00 40.09 89 SER A CA 1
ATOM 704 C C . SER A 1 89 ? 7.265 13.190 -10.473 1.00 40.09 89 SER A C 1
ATOM 706 O O . SER A 1 89 ? 7.699 12.414 -11.313 1.00 40.09 89 SER A O 1
ATOM 708 N N . PRO A 1 90 ? 8.027 13.542 -9.421 1.00 42.25 90 PRO A N 1
ATOM 709 C CA . PRO A 1 90 ? 9.453 13.194 -9.307 1.00 42.25 90 PRO A CA 1
ATOM 710 C C . PRO A 1 90 ? 9.761 11.679 -9.313 1.00 42.25 90 PRO A C 1
ATOM 712 O O . PRO A 1 90 ? 10.921 11.291 -9.425 1.00 42.25 90 PRO A O 1
ATOM 715 N N . ALA A 1 91 ? 8.739 10.821 -9.225 1.00 44.69 91 ALA A N 1
ATOM 716 C CA . ALA A 1 91 ? 8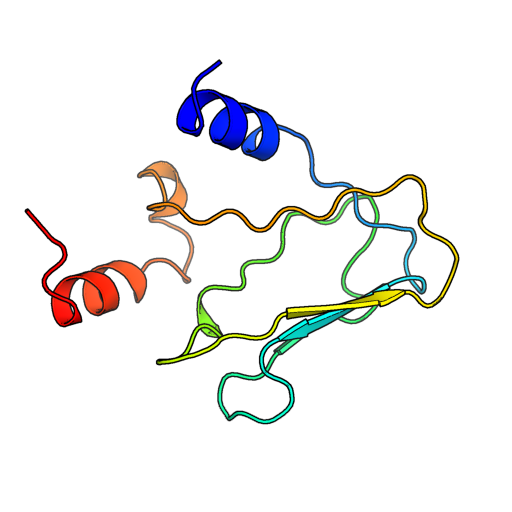.831 9.367 -9.333 1.00 44.69 91 ALA A CA 1
ATOM 717 C C . ALA A 1 91 ? 8.887 8.831 -10.784 1.00 44.69 91 ALA A C 1
ATOM 719 O O . ALA A 1 91 ? 9.239 7.669 -10.979 1.00 44.69 91 ALA A O 1
ATOM 720 N N . THR A 1 92 ? 8.562 9.630 -11.814 1.00 43.56 92 THR A N 1
ATOM 721 C CA . THR A 1 92 ? 8.485 9.139 -13.207 1.00 43.56 92 THR A CA 1
ATOM 722 C C . THR A 1 92 ? 9.817 9.001 -13.928 1.00 43.56 92 THR A C 1
ATOM 724 O O . THR A 1 92 ? 9.930 8.209 -14.857 1.00 43.56 92 THR A O 1
ATOM 727 N N . ASN A 1 93 ? 10.859 9.668 -13.447 1.00 48.44 93 ASN A N 1
ATOM 728 C CA . ASN A 1 93 ? 12.150 9.743 -14.136 1.00 48.44 93 ASN A CA 1
ATOM 729 C C . ASN A 1 93 ? 12.893 8.388 -14.169 1.00 48.44 93 ASN A C 1
ATOM 731 O O . ASN A 1 93 ? 13.778 8.184 -14.996 1.00 48.44 93 ASN A O 1
ATOM 735 N N . GLY A 1 94 ? 12.553 7.461 -13.263 1.00 50.62 94 GLY A N 1
ATOM 736 C CA . GLY A 1 94 ? 13.162 6.126 -13.192 1.00 50.62 94 GLY A CA 1
ATOM 737 C C . GLY A 1 94 ? 12.463 5.061 -14.045 1.00 50.62 94 GLY A C 1
ATOM 738 O O . GLY A 1 94 ? 13.077 4.051 -14.387 1.00 50.62 94 GLY A O 1
ATOM 739 N N . TRP A 1 95 ? 11.199 5.282 -14.411 1.00 47.38 95 TRP A N 1
ATOM 740 C CA . TRP A 1 95 ? 10.360 4.284 -15.077 1.00 47.38 95 TRP A CA 1
ATOM 741 C C . TRP A 1 95 ? 10.779 4.017 -16.525 1.00 47.38 95 TRP A C 1
ATOM 743 O O . TRP A 1 95 ? 10.879 2.859 -16.927 1.00 47.38 95 TRP A O 1
ATOM 753 N N . ASP A 1 96 ? 11.081 5.064 -17.296 1.00 52.81 96 ASP A N 1
ATOM 754 C CA . ASP A 1 96 ? 11.509 4.918 -18.694 1.00 52.81 96 ASP A CA 1
ATOM 755 C C . ASP A 1 96 ? 12.891 4.263 -18.805 1.00 52.81 96 ASP A C 1
ATOM 757 O O . ASP A 1 96 ? 13.124 3.425 -19.678 1.00 52.81 96 ASP A O 1
ATOM 761 N N . SER A 1 97 ? 13.786 4.573 -17.862 1.00 49.94 97 SER A N 1
ATOM 762 C CA . SER A 1 97 ? 15.104 3.938 -17.742 1.00 49.94 97 SER A CA 1
ATOM 763 C C . SER A 1 97 ? 14.986 2.440 -17.420 1.00 49.94 97 SER A C 1
ATOM 765 O O . SER A 1 97 ? 15.661 1.607 -18.028 1.00 49.94 97 SER A O 1
ATOM 767 N N . TRP A 1 98 ? 14.066 2.068 -16.524 1.00 51.78 98 TRP A N 1
ATOM 768 C CA . TRP A 1 98 ? 13.806 0.672 -16.168 1.00 51.78 98 TRP A CA 1
ATOM 769 C C . TRP A 1 98 ? 13.128 -0.124 -17.296 1.00 51.78 98 TRP A C 1
ATOM 771 O O . TRP A 1 98 ? 13.524 -1.250 -17.577 1.00 51.78 98 TRP A O 1
ATOM 781 N N . LEU A 1 99 ? 12.158 0.454 -18.011 1.00 52.59 99 LEU A N 1
ATOM 782 C CA . LEU A 1 99 ? 11.535 -0.208 -19.166 1.00 52.59 99 LEU A CA 1
ATOM 783 C C . LEU A 1 99 ? 12.516 -0.391 -20.334 1.00 52.59 99 LEU A C 1
ATOM 785 O O . LEU A 1 99 ? 12.465 -1.410 -21.028 1.00 52.59 99 LEU A O 1
ATOM 789 N N . SER A 1 100 ? 13.424 0.570 -20.522 1.00 56.91 100 SER A N 1
ATOM 790 C CA . SER A 1 100 ? 14.491 0.496 -21.525 1.00 56.91 100 SER A CA 1
ATOM 791 C C . SER A 1 100 ? 15.522 -0.580 -21.184 1.00 56.91 100 SER A C 1
ATOM 793 O O . SER A 1 100 ? 15.957 -1.309 -22.073 1.00 56.91 100 SER A O 1
ATOM 795 N N . SER A 1 101 ? 15.870 -0.751 -19.902 1.00 52.88 101 SER A N 1
ATOM 796 C CA . SER A 1 101 ? 16.787 -1.820 -19.473 1.00 52.88 101 SER A CA 1
ATOM 797 C C . SER A 1 101 ? 16.193 -3.227 -19.621 1.00 52.88 101 SER A C 1
ATOM 799 O O . SER A 1 101 ? 16.939 -4.198 -19.728 1.00 52.88 101 SER A O 1
ATOM 801 N N . LEU A 1 102 ? 14.863 -3.336 -19.695 1.00 45.31 102 LEU A N 1
ATOM 802 C CA . LEU A 1 102 ? 14.134 -4.584 -19.939 1.00 45.31 102 LEU A CA 1
ATOM 803 C C . LEU A 1 102 ? 13.794 -4.838 -21.418 1.00 45.31 102 LEU A C 1
ATOM 805 O O . LEU A 1 102 ? 13.182 -5.860 -21.723 1.00 45.31 102 LEU A O 1
ATOM 809 N N . GLY A 1 103 ? 14.162 -3.939 -22.339 1.00 44.72 103 GLY A N 1
ATOM 810 C CA . GLY A 1 103 ? 13.894 -4.101 -23.776 1.00 44.72 103 GLY A CA 1
ATOM 811 C C . GLY A 1 103 ? 12.407 -4.047 -24.157 1.00 44.72 103 GLY A C 1
ATOM 812 O O . GLY A 1 103 ? 12.016 -4.597 -25.180 1.00 44.72 103 GLY A O 1
ATOM 813 N N . LEU A 1 104 ? 11.568 -3.405 -23.335 1.00 45.66 104 LEU A N 1
ATOM 814 C CA . LEU A 1 104 ? 10.104 -3.360 -23.494 1.00 45.66 104 LEU A CA 1
ATOM 815 C C . LEU A 1 104 ? 9.593 -2.073 -24.173 1.00 45.66 104 LEU A C 1
ATOM 817 O O . LEU A 1 104 ? 8.409 -1.737 -24.063 1.00 45.66 104 LEU A O 1
ATOM 821 N N . GLN A 1 105 ? 10.462 -1.332 -24.866 1.00 48.41 105 GLN A N 1
ATOM 822 C CA . GLN A 1 105 ? 10.043 -0.254 -25.766 1.00 48.41 105 GLN A CA 1
ATOM 823 C C . GLN A 1 105 ? 10.013 -0.767 -27.211 1.00 48.41 105 GLN A C 1
ATOM 825 O O . GLN A 1 105 ? 11.019 -1.256 -27.718 1.00 48.41 105 GLN A O 1
ATOM 830 N N . SER A 1 106 ? 8.829 -0.691 -27.824 1.00 42.84 106 SER A N 1
ATOM 831 C CA . SER A 1 106 ? 8.572 -0.914 -29.253 1.00 42.84 106 SER A CA 1
ATOM 832 C C . SER A 1 106 ? 8.816 0.355 -30.051 1.00 42.84 106 SER A C 1
ATOM 834 O O . SER A 1 106 ? 8.260 1.385 -29.598 1.00 42.84 106 SER A O 1
#

=== Feature glossary ===
A reading guide for the features in this record.

Start from the sequence.

  · Sequence gives the chain of amino acids in standard one-letter code (A=alanine, C=cysteine, …, Y=tyrosine), read N→C. It is the only feature that is directly encoded by the gene; all structural features are derived from the folded form of this sequence.

Fold it, and you get atomic coordinates and the backbone conformation that goes with them.

  · Structure coordinates are given as an mmCIF _atom_site loop: one row per atom with element, residue name, chain id, sequence number, and x/y/z position in Å. Only the four main-chain atoms per residue are included here; side chains are omitted to keep the record compact.

  · Backbone dihedral angles. Every residue except chain termini has a φ (preceding-C → N → Cα → C) and a ψ (N → Cα → C → next-N). They are reported in degrees following the IUPAC sign convention. Secondary structure is essentially a statement about which (φ, ψ) basin each residue occupies.

  · Eight-state secondary structure (DSSP): H is the canonical α-helix, G the tighter 3₁₀-helix, I the wider π-helix; E/B are β-structure, T and S are turns and bends, and '-' is everything else. DSSP derives these from the pattern of main-chain N–H···O=C hydrogen bonds, not from the sequence.

  · SS3 is a coarse helix/strand/coil call (letters a/b/c) made by the P-SEA algorithm from inter-Cα distances and dihedrals. It is less detailed than DSSP but needs only Cα positions.

Summarize the fold with a handful of shape descriptors and a per-residue structural alphabet.

  · Radius of gyration (Rg) is the root-mean-square distance of Cα atoms from their centroid — a single number for overall size and compactness. A globular domain of N residues has Rg ≈ 2.2·N^0.38 Å; an extended or disordered chain has a much larger Rg. The Cα contact count is the number of residue pairs whose Cα atoms are within 8 Å and are more than four positions apart in sequence — a standard proxy for ter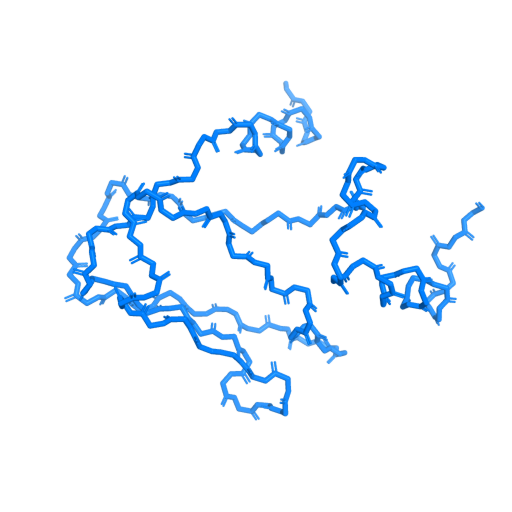tiary packing density. The bounding box is the smallest axis-aligned box enclosing all Cα atoms.

  · 3Di is Foldseek's structural alphabet. Each residue is assigned one of twenty discrete states based on how its Cα sits relative to its spatial (not sequential) neighbors. Aligning 3Di strings finds structural homologs roughly as well as full 3D superposition, but orders of magnitude faster.

  · Solvent-accessible surface area (SASA) is the area in Å² traced out by the centre of a 1.4 Å probe sphere (a water molecule) rolled over the protein's van der Waals surface (Shrake–Rupley / Lee–Richards construction). Buried residues have near-zero SASA; fully exposed residues can exceed 200 Å². The total SASA scales roughly with the number of surface residues.

Ask how reliable the model is.

  · For AlphaFold models, the B-factor field carries pLDDT — the model's own estimate of local accuracy on a 0–100 scale. Regions with pLDDT<50 should be treated as essentially unmodeled; they often correspond to intrinsically disordered segments.

  · For experimental (PDB) structures, the B-factor (temperature factor) quantifies the positional spread of each atom in the crystal — a combination of thermal vibration and static disorder — in units of Å². High B-factors mark flexible loops or poorly resolved regions; low B-factors mark the rigid, well-ordered core.

  · Predicted Aligned Error (PAE) is an AlphaFold confidence matrix: entry (i, j) is the expected error in the position of residue j, in ångströms, when the prediction is superimposed on the true structure at residue i. Low PAE within a block of residues means that block is internally rigid and well-predicted; high PAE between two blocks means their relative placement is uncertain even if each block individually is confident.

Place it in context: what it resembles, what it is annotated as, and how it looks.

  · Structural nearest neighbors (via Foldseek easy-search vs the PDB). Reported per hit: target PDB id, E-value, and alignment TM-score. A TM-score above ~0.5 is the conventional threshold for 'same fold'.

  · Functional annotations link the protein to curated databases. InterPro entries identify conserved domains and families by matching the sequence against member-database signatures (Pfam, PROSITE, CDD, …). Gene Ontology (GO) terms describe molecular function, biological process, and cellular component in a controlled vocabulary. CATH places the structure in a hierarchical fold classification (Class/Architecture/Topology/Homologous-superfamily). The organism is the source species.

  · The contact map is a binary N×N matrix image: pixel (i, j) is dark where Cα_i and Cα_j are within 8 Å and |i−j|>4. Because the |i−j|>4 filter removes local helical contacts, off-diagonal stripes parallel to the main diagonal indicate parallel β-sheets; stripes perpendicular to it indicate antiparallel β-sheets. The Ramachandran plot scatters every residue's (φ, ψ) pair against the sterically allowed regions. The PAE heatmap renders the predicted-aligned-error matrix.

  · Six rendered views show the 3D structure from the faces of a cube — i.e. along ±x, ±y, ±z. Rendering representation is drawn randomly per protein from cartoon (secondary-structure ribbons), sticks (backbone bonds), or molecular surface; coloring is either N→C rainbow (blue at the N-terminus through red at the C-terminus) or one color per chain.